Protein AF-A0A3B9IB40-F1 (afdb_monomer_lite)

Radius of gyration: 18.04 Å; chains: 1; bounding box: 46×30×50 Å

Structure (mmCIF, N/CA/C/O backbone):
data_AF-A0A3B9IB40-F1
#
_entry.id   AF-A0A3B9IB40-F1
#
loop_
_atom_site.group_PDB
_atom_site.id
_atom_site.type_symbol
_atom_site.label_atom_id
_atom_site.label_alt_id
_atom_site.label_comp_id
_atom_site.label_asym_id
_atom_site.label_entity_id
_atom_site.label_seq_id
_atom_site.pdbx_PDB_ins_code
_atom_site.Cartn_x
_atom_site.Cartn_y
_atom_site.Cartn_z
_atom_site.occupancy
_atom_site.B_iso_or_equiv
_atom_site.auth_seq_id
_atom_site.auth_comp_id
_atom_site.auth_asym_id
_atom_site.auth_atom_id
_atom_site.pdbx_PDB_model_num
ATOM 1 N N . MET A 1 1 ? -23.973 -9.811 17.362 1.00 31.66 1 MET A N 1
ATOM 2 C CA . MET A 1 1 ? -23.944 -8.758 16.325 1.00 31.66 1 MET A CA 1
ATOM 3 C C . MET A 1 1 ? -22.723 -9.017 15.466 1.00 31.66 1 MET A C 1
ATOM 5 O O . MET A 1 1 ? -21.620 -8.932 15.987 1.00 31.66 1 MET A O 1
ATOM 9 N N . ALA A 1 2 ? -22.911 -9.466 14.224 1.00 33.56 2 ALA A N 1
ATOM 10 C CA . ALA A 1 2 ? -21.797 -9.732 13.319 1.00 33.56 2 ALA A CA 1
ATOM 11 C C . ALA A 1 2 ? -21.126 -8.399 12.963 1.00 33.56 2 ALA A C 1
ATOM 13 O O . ALA A 1 2 ? -21.815 -7.456 12.574 1.00 33.56 2 ALA A O 1
ATOM 14 N N . ALA A 1 3 ? -19.812 -8.302 13.168 1.00 40.88 3 ALA A N 1
ATOM 15 C CA . ALA A 1 3 ? -19.035 -7.146 12.749 1.00 40.88 3 ALA A CA 1
ATOM 16 C C . ALA A 1 3 ? -19.248 -6.942 11.244 1.00 40.88 3 ALA A C 1
ATOM 18 O O . ALA A 1 3 ? -19.130 -7.894 10.474 1.00 40.88 3 ALA A O 1
ATOM 19 N N . VAL A 1 4 ? -19.615 -5.724 10.846 1.00 46.19 4 VAL A N 1
ATOM 20 C CA . VAL A 1 4 ? -19.819 -5.358 9.442 1.00 46.19 4 VAL A CA 1
ATOM 21 C C . VAL A 1 4 ? -18.477 -5.517 8.727 1.00 46.19 4 VAL A C 1
ATOM 23 O O . VAL A 1 4 ? -17.593 -4.669 8.836 1.00 46.19 4 VAL A O 1
ATOM 26 N N . LYS A 1 5 ? -18.297 -6.665 8.068 1.00 68.50 5 LYS A N 1
ATOM 27 C CA . LYS A 1 5 ? -17.188 -6.936 7.156 1.00 68.50 5 LYS A CA 1
ATOM 28 C C . LYS A 1 5 ? -17.438 -6.033 5.943 1.00 68.50 5 LYS A C 1
ATOM 30 O O . LYS A 1 5 ? -18.541 -6.068 5.402 1.00 68.50 5 LYS A O 1
ATOM 35 N N . MET A 1 6 ? -16.464 -5.195 5.572 1.00 77.25 6 MET A N 1
ATOM 36 C CA . MET A 1 6 ? -16.514 -4.458 4.298 1.00 77.25 6 MET A CA 1
ATOM 37 C C . MET A 1 6 ? -16.824 -5.460 3.178 1.00 77.25 6 MET A C 1
ATOM 39 O O . MET A 1 6 ? -16.420 -6.619 3.283 1.00 77.25 6 MET A O 1
ATOM 43 N N . THR A 1 7 ? -17.532 -5.037 2.141 1.00 91.31 7 THR A N 1
ATOM 44 C CA . THR A 1 7 ? -17.749 -5.822 0.919 1.00 91.31 7 THR A CA 1
ATOM 45 C C . THR A 1 7 ? -16.572 -5.652 -0.039 1.00 91.31 7 THR A C 1
ATOM 47 O O . THR A 1 7 ? -15.759 -4.736 0.111 1.00 91.31 7 THR A O 1
ATOM 50 N N . TYR A 1 8 ? -16.445 -6.553 -1.016 1.00 90.75 8 TYR A N 1
ATOM 51 C CA . TYR A 1 8 ? -15.419 -6.410 -2.049 1.00 90.75 8 TYR A CA 1
ATOM 52 C C . TYR A 1 8 ? -15.598 -5.101 -2.825 1.00 90.75 8 TYR A C 1
ATOM 54 O O . TYR A 1 8 ? -14.614 -4.398 -3.038 1.00 90.75 8 TYR A O 1
ATOM 62 N N . ASP A 1 9 ? -16.836 -4.743 -3.167 1.00 93.94 9 ASP A N 1
ATOM 63 C CA . ASP A 1 9 ? -17.144 -3.523 -3.918 1.00 93.94 9 ASP A CA 1
ATOM 64 C C . ASP A 1 9 ? -16.685 -2.274 -3.156 1.00 93.94 9 ASP A C 1
ATOM 66 O O . ASP A 1 9 ? -15.979 -1.436 -3.709 1.00 93.94 9 ASP A O 1
ATOM 70 N N . GLU A 1 10 ? -16.947 -2.203 -1.846 1.00 92.12 10 GLU A N 1
ATOM 71 C CA . GLU A 1 10 ? -16.456 -1.105 -1.002 1.00 92.12 10 GLU A CA 1
ATOM 72 C C . GLU A 1 10 ? -14.919 -1.049 -0.947 1.00 92.12 10 GLU A C 1
ATOM 74 O O . GLU A 1 10 ? -14.331 0.030 -0.825 1.00 92.12 10 GLU A O 1
ATOM 79 N N . VAL A 1 11 ? -14.235 -2.200 -1.002 1.00 90.62 11 VAL A N 1
ATOM 80 C CA . VAL A 1 11 ? -12.765 -2.239 -1.082 1.00 90.62 11 VAL A CA 1
ATOM 81 C C . VAL A 1 11 ? -12.307 -1.734 -2.443 1.00 90.62 11 VAL A C 1
ATOM 83 O O . VAL A 1 11 ? -11.415 -0.887 -2.508 1.00 90.62 11 VAL A O 1
ATOM 86 N N . TYR A 1 12 ? -12.917 -2.204 -3.524 1.00 93.25 12 TYR A N 1
ATOM 87 C CA . TYR A 1 12 ? -12.580 -1.768 -4.868 1.00 93.25 12 TYR A CA 1
ATOM 88 C C . TYR A 1 12 ? -12.753 -0.250 -5.015 1.00 93.25 12 TYR A C 1
ATOM 90 O O . TYR A 1 12 ? -11.783 0.444 -5.313 1.00 93.25 12 TYR A O 1
ATOM 98 N N . GLU A 1 13 ? -13.930 0.289 -4.688 1.00 93.94 13 GLU A N 1
ATOM 99 C CA . GLU A 1 13 ? -14.226 1.727 -4.775 1.00 93.94 13 GLU A CA 1
ATOM 100 C C . GLU A 1 13 ? -13.247 2.582 -3.962 1.00 93.94 13 GLU A C 1
ATOM 102 O O . GLU A 1 13 ? -12.800 3.640 -4.404 1.00 93.94 13 GLU A O 1
ATOM 107 N N . LYS A 1 14 ? -12.863 2.117 -2.770 1.00 86.25 14 LYS A N 1
ATOM 108 C CA . LYS A 1 14 ? -11.989 2.879 -1.872 1.00 86.25 14 LYS A CA 1
ATOM 109 C C . LYS A 1 14 ? -10.515 2.855 -2.271 1.00 86.25 14 LYS A C 1
ATOM 111 O O . LYS A 1 14 ? -9.771 3.775 -1.904 1.00 86.25 14 LYS A O 1
ATOM 116 N N . TYR A 1 15 ? -10.065 1.787 -2.928 1.00 86.06 15 TYR A N 1
ATOM 117 C CA . TYR A 1 15 ? -8.642 1.535 -3.151 1.00 86.06 15 TYR A CA 1
ATOM 118 C C . TYR A 1 15 ? -8.230 1.530 -4.624 1.00 86.06 15 TYR A C 1
ATOM 120 O O . TYR A 1 15 ? -7.035 1.674 -4.874 1.00 86.06 15 TYR A O 1
ATOM 128 N N . ALA A 1 16 ? -9.151 1.437 -5.589 1.00 90.62 16 ALA A N 1
ATOM 129 C CA . ALA A 1 16 ? -8.823 1.375 -7.016 1.00 90.62 16 ALA A CA 1
ATOM 130 C C . ALA A 1 16 ? -7.927 2.536 -7.464 1.00 90.62 16 ALA A C 1
ATOM 132 O O . ALA A 1 16 ? -6.824 2.296 -7.958 1.00 90.62 16 ALA A O 1
ATOM 133 N N . ASP A 1 17 ? -8.328 3.782 -7.210 1.00 81.25 17 ASP A N 1
ATOM 134 C CA . ASP A 1 17 ? -7.538 4.955 -7.608 1.00 81.25 17 ASP A CA 1
ATOM 135 C C . ASP A 1 17 ? -6.211 5.061 -6.852 1.00 81.25 17 ASP A C 1
ATOM 137 O O . ASP A 1 17 ? -5.196 5.493 -7.400 1.00 81.25 17 ASP A O 1
ATOM 141 N N . LYS A 1 18 ? -6.180 4.619 -5.593 1.00 81.00 18 LYS A N 1
ATOM 142 C CA . LYS A 1 18 ? -4.960 4.683 -4.783 1.00 81.00 18 LYS A CA 1
ATOM 143 C C . LYS A 1 18 ? -3.936 3.632 -5.206 1.00 81.00 18 LYS A C 1
ATOM 145 O O . LYS A 1 18 ? -2.739 3.905 -5.204 1.00 81.00 18 LYS A O 1
ATOM 150 N N . VAL A 1 19 ? -4.395 2.439 -5.580 1.00 83.31 19 VAL A N 1
ATOM 151 C CA . VAL A 1 19 ? -3.551 1.387 -6.163 1.00 83.31 19 VAL A CA 1
ATOM 152 C C . VAL A 1 19 ? -3.075 1.815 -7.549 1.00 83.31 19 VAL A C 1
ATOM 154 O O . VAL A 1 19 ? -1.903 1.640 -7.865 1.00 83.31 19 VAL A O 1
ATOM 157 N N . LYS A 1 20 ? -3.931 2.470 -8.342 1.00 81.75 20 LYS A N 1
ATOM 158 C CA . LYS A 1 20 ? -3.543 3.066 -9.626 1.00 81.75 20 LYS A CA 1
ATOM 159 C C . LYS A 1 20 ? -2.406 4.077 -9.454 1.00 81.75 20 LYS A C 1
ATOM 161 O O . LYS A 1 20 ? -1.382 3.957 -10.120 1.00 81.75 20 LYS A O 1
ATOM 166 N N . GLY A 1 21 ? -2.545 5.006 -8.504 1.00 69.88 21 GLY A N 1
ATOM 167 C CA . GLY A 1 21 ? -1.503 5.980 -8.160 1.00 69.88 21 GLY A CA 1
ATOM 168 C C . GLY A 1 21 ? -0.213 5.358 -7.608 1.00 69.88 21 GLY A C 1
ATOM 169 O O . GLY A 1 21 ? 0.846 5.966 -7.714 1.00 69.88 21 GLY A O 1
ATOM 170 N N . TYR A 1 22 ? -0.277 4.143 -7.056 1.00 75.44 22 TYR A N 1
ATOM 171 C CA . TYR A 1 22 ? 0.900 3.397 -6.609 1.00 75.44 22 TYR A CA 1
ATOM 172 C C . TYR A 1 22 ? 1.638 2.696 -7.763 1.00 75.44 22 TYR A C 1
ATOM 174 O O . TYR A 1 22 ? 2.870 2.734 -7.790 1.00 75.44 22 TYR A O 1
ATOM 182 N N . ILE A 1 23 ? 0.899 2.071 -8.691 1.00 80.25 23 ILE A N 1
ATOM 183 C CA . ILE A 1 23 ? 1.444 1.241 -9.783 1.00 80.25 23 ILE A CA 1
ATOM 184 C C . ILE A 1 23 ? 1.957 2.091 -10.946 1.00 80.25 23 ILE A C 1
ATOM 186 O O . ILE A 1 23 ? 3.066 1.872 -11.415 1.00 80.25 23 ILE A O 1
ATOM 190 N N . TYR A 1 24 ? 1.175 3.068 -11.409 1.00 80.56 24 TYR A N 1
ATOM 191 C CA . TYR A 1 24 ? 1.461 3.782 -12.660 1.00 80.56 24 TYR A CA 1
ATOM 192 C C . TYR A 1 24 ? 2.816 4.503 -12.686 1.00 80.56 24 TYR A C 1
ATOM 194 O O . TYR A 1 24 ? 3.477 4.450 -13.715 1.00 80.56 24 TYR A O 1
ATOM 202 N N . PRO A 1 25 ? 3.285 5.136 -11.593 1.00 70.06 25 PRO A N 1
ATOM 203 C CA . PRO A 1 25 ? 4.612 5.749 -11.585 1.00 70.06 25 PRO A CA 1
ATOM 204 C C . PRO A 1 25 ? 5.775 4.749 -11.641 1.00 70.06 25 PRO A C 1
ATOM 206 O O . PRO A 1 25 ? 6.907 5.173 -11.814 1.00 70.06 25 PRO A O 1
ATOM 209 N N . LYS A 1 26 ? 5.523 3.451 -11.421 1.00 73.19 26 LYS A N 1
ATOM 210 C CA . LYS A 1 26 ? 6.556 2.403 -11.363 1.00 73.19 26 LYS A CA 1
ATOM 211 C C . LYS A 1 26 ? 6.700 1.638 -12.665 1.00 73.19 26 LYS A C 1
ATOM 213 O O . LYS A 1 26 ? 7.662 0.906 -12.808 1.00 73.19 26 LYS A O 1
ATOM 218 N N . VAL A 1 27 ? 5.724 1.735 -13.562 1.00 77.06 27 VAL A N 1
ATOM 219 C CA . VAL A 1 27 ? 5.644 0.890 -14.752 1.00 77.06 27 VAL A CA 1
ATOM 220 C C . VAL A 1 27 ? 5.574 1.793 -15.971 1.00 77.06 27 VAL A C 1
ATOM 222 O O . VAL A 1 27 ? 4.590 2.501 -16.175 1.00 77.06 27 VAL A O 1
ATOM 225 N N . THR A 1 28 ? 6.629 1.760 -16.781 1.00 76.62 28 THR A N 1
ATOM 226 C CA . THR A 1 28 ? 6.808 2.640 -17.944 1.00 76.62 28 THR A CA 1
ATOM 227 C C . THR A 1 28 ? 5.721 2.435 -19.001 1.00 76.62 28 THR A C 1
ATOM 229 O O . THR A 1 28 ? 5.219 3.394 -19.590 1.00 76.62 28 THR A O 1
ATOM 232 N N . ASN A 1 29 ? 5.309 1.185 -19.225 1.00 83.88 29 ASN A N 1
ATOM 233 C CA . ASN A 1 29 ? 4.226 0.857 -20.142 1.00 83.88 29 ASN A CA 1
ATOM 234 C C . ASN A 1 29 ? 2.867 0.966 -19.441 1.00 83.88 29 ASN A C 1
ATOM 236 O O . ASN A 1 29 ? 2.561 0.258 -18.482 1.00 83.88 29 ASN A O 1
ATOM 240 N N . ARG A 1 30 ? 2.010 1.832 -19.980 1.00 85.31 30 ARG A N 1
ATOM 241 C CA . ARG A 1 30 ? 0.670 2.064 -19.446 1.00 85.31 30 ARG A CA 1
ATOM 242 C C . ARG A 1 30 ? -0.243 0.837 -19.529 1.00 85.31 30 ARG A C 1
ATOM 244 O O . ARG A 1 30 ? -1.052 0.659 -18.625 1.00 85.31 30 ARG A O 1
ATOM 251 N N . ALA A 1 31 ? -0.120 0.017 -20.573 1.00 91.12 31 ALA A N 1
ATOM 252 C CA . ALA A 1 31 ? -0.912 -1.206 -20.702 1.00 91.12 31 ALA A CA 1
ATOM 253 C C . ALA A 1 31 ? -0.553 -2.199 -19.586 1.00 91.12 31 ALA A C 1
ATOM 255 O O . ALA A 1 31 ? -1.434 -2.672 -18.876 1.00 91.12 31 ALA A O 1
ATOM 256 N N . ASP A 1 32 ? 0.744 -2.390 -19.333 1.00 87.50 32 ASP A N 1
ATOM 257 C CA . ASP A 1 32 ? 1.221 -3.258 -18.252 1.00 87.50 32 ASP A CA 1
ATOM 258 C C . ASP A 1 32 ? 0.783 -2.723 -16.876 1.00 87.50 32 ASP A C 1
ATOM 260 O O . ASP A 1 32 ? 0.387 -3.484 -15.995 1.00 87.50 32 ASP A O 1
ATOM 264 N N . ALA A 1 33 ? 0.781 -1.398 -16.684 1.00 84.94 33 ALA A N 1
ATOM 265 C CA . ALA A 1 33 ? 0.274 -0.777 -15.461 1.00 84.94 33 ALA A CA 1
ATOM 266 C C . ALA A 1 33 ? -1.238 -1.017 -15.245 1.00 84.94 33 ALA A C 1
ATOM 268 O O . ALA A 1 33 ? -1.679 -1.218 -14.108 1.00 84.94 33 ALA A O 1
ATOM 269 N N . GLU A 1 34 ? -2.037 -0.986 -16.317 1.00 94.81 34 GLU A N 1
ATOM 270 C CA . GLU A 1 34 ? -3.475 -1.296 -16.306 1.00 94.81 34 GLU A CA 1
ATOM 271 C C . GLU A 1 34 ? -3.737 -2.778 -15.998 1.00 94.81 34 GLU A C 1
ATOM 273 O O . GLU A 1 34 ? -4.590 -3.098 -15.159 1.00 94.81 34 GLU A O 1
ATOM 278 N N . ASP A 1 35 ? -2.950 -3.674 -16.588 1.00 95.38 35 ASP A N 1
ATOM 279 C CA . ASP A 1 35 ? -3.033 -5.112 -16.337 1.00 95.38 35 ASP A CA 1
ATOM 280 C C . ASP A 1 35 ? -2.635 -5.460 -14.901 1.00 95.38 35 ASP A C 1
ATOM 282 O O . ASP A 1 35 ? -3.323 -6.235 -14.230 1.00 95.38 35 ASP A O 1
ATOM 286 N N . LEU A 1 36 ? -1.577 -4.839 -14.374 1.00 92.69 36 LEU A N 1
ATOM 287 C CA . LEU A 1 36 ? -1.158 -5.031 -12.985 1.00 92.69 36 LEU A CA 1
ATOM 288 C C . LEU A 1 36 ? -2.201 -4.524 -12.001 1.00 92.69 36 LEU A C 1
ATOM 290 O O . LEU A 1 36 ? -2.497 -5.207 -11.021 1.00 92.69 36 LEU A O 1
ATOM 294 N N . HIS A 1 37 ? -2.786 -3.354 -12.259 1.00 96.50 37 HIS A N 1
ATOM 295 C CA . HIS A 1 37 ? -3.893 -2.843 -11.452 1.00 96.50 37 HIS A CA 1
ATOM 296 C C . HIS A 1 37 ? -5.048 -3.848 -11.400 1.00 96.50 37 HIS A C 1
ATOM 298 O O . HIS A 1 37 ? -5.491 -4.222 -10.310 1.00 96.50 37 HIS A O 1
ATOM 304 N N . SER A 1 38 ? -5.450 -4.371 -12.557 1.00 97.31 38 SER A N 1
ATOM 305 C CA . SER A 1 38 ? -6.497 -5.390 -12.659 1.00 97.31 38 SER A CA 1
ATOM 306 C C . SER A 1 38 ? -6.119 -6.676 -11.912 1.00 97.31 38 SER A C 1
ATOM 308 O O . SER A 1 38 ? -6.909 -7.201 -11.122 1.00 97.31 38 SER A O 1
ATOM 310 N N . ALA A 1 39 ? -4.883 -7.154 -12.079 1.00 97.50 39 ALA A N 1
ATOM 311 C CA . ALA A 1 39 ? -4.368 -8.348 -11.414 1.00 97.50 39 ALA A CA 1
ATOM 312 C C . ALA A 1 39 ? -4.375 -8.221 -9.883 1.00 97.50 39 ALA A C 1
ATOM 314 O O . ALA A 1 39 ? -4.675 -9.191 -9.179 1.00 97.50 39 ALA A O 1
ATOM 315 N N . VAL A 1 40 ? -4.095 -7.028 -9.351 1.00 95.56 40 VAL A N 1
ATOM 316 C CA . VAL A 1 40 ? -4.188 -6.758 -7.912 1.00 95.56 40 VAL A CA 1
ATOM 317 C C . VAL A 1 40 ? -5.607 -6.975 -7.413 1.00 95.56 40 VAL A C 1
ATOM 319 O O . VAL A 1 40 ? -5.791 -7.697 -6.434 1.00 95.56 40 VAL A O 1
ATOM 322 N N . PHE A 1 41 ? -6.613 -6.412 -8.082 1.00 97.12 41 PHE A N 1
ATOM 323 C CA . PHE A 1 41 ? -7.996 -6.537 -7.620 1.00 97.12 41 PHE A CA 1
ATOM 324 C C . PHE A 1 41 ? -8.579 -7.936 -7.823 1.00 97.12 41 PHE A C 1
ATOM 326 O O . PHE A 1 41 ? -9.335 -8.396 -6.968 1.00 97.12 41 PHE A O 1
ATOM 333 N N . ILE A 1 42 ? -8.125 -8.677 -8.839 1.00 97.56 42 ILE A N 1
ATOM 334 C CA . ILE A 1 42 ? -8.408 -10.116 -8.959 1.00 97.56 42 ILE A CA 1
ATOM 335 C C . ILE A 1 42 ? -7.853 -10.877 -7.744 1.00 97.56 42 ILE A C 1
ATOM 337 O O . ILE A 1 42 ? -8.575 -11.654 -7.117 1.00 97.56 42 ILE A O 1
ATOM 341 N N . LYS A 1 43 ? -6.594 -10.633 -7.354 1.00 95.19 43 LYS A N 1
ATOM 342 C CA . LYS A 1 43 ? -5.984 -11.273 -6.172 1.00 95.19 43 LYS A CA 1
ATOM 343 C C . LYS A 1 43 ? -6.664 -10.846 -4.865 1.00 95.19 43 LYS A C 1
ATOM 345 O O . LYS A 1 43 ? -6.817 -11.674 -3.966 1.00 95.19 43 LYS A O 1
ATOM 350 N N . VAL A 1 44 ? -7.073 -9.580 -4.748 1.00 93.94 44 VAL A N 1
ATOM 351 C CA . VAL A 1 44 ? -7.864 -9.073 -3.612 1.00 93.94 44 VAL A CA 1
ATOM 352 C C . VAL A 1 44 ? -9.188 -9.823 -3.524 1.00 93.94 44 VAL A C 1
ATOM 354 O O . VAL A 1 44 ? -9.504 -10.336 -2.457 1.00 93.94 44 VAL A O 1
ATOM 357 N N . TYR A 1 45 ? -9.921 -9.955 -4.631 1.00 94.94 45 TYR A N 1
ATOM 358 C CA . TYR A 1 45 ? -11.174 -10.706 -4.679 1.00 94.94 45 TYR A CA 1
ATOM 359 C C . TYR A 1 45 ? -10.976 -12.166 -4.249 1.00 94.94 45 TYR A C 1
ATOM 361 O O . TYR A 1 45 ? -11.641 -12.647 -3.337 1.00 94.94 45 TYR A O 1
ATOM 369 N N . GLN A 1 46 ? -9.988 -12.853 -4.831 1.00 94.56 46 GLN A N 1
ATOM 370 C CA . GLN A 1 46 ? -9.691 -14.260 -4.527 1.00 94.56 46 GLN A CA 1
ATOM 371 C C . GLN A 1 46 ? -9.332 -14.506 -3.058 1.00 94.56 46 GLN A C 1
ATOM 373 O O . GLN A 1 46 ? -9.609 -15.576 -2.520 1.00 94.56 46 GLN A O 1
ATOM 378 N N . LYS A 1 47 ? -8.686 -13.536 -2.403 1.00 90.19 47 LYS A N 1
ATOM 379 C CA . LYS A 1 47 ? -8.251 -13.654 -1.006 1.00 90.19 47 LYS A CA 1
ATOM 380 C C . LYS A 1 47 ? -9.206 -12.977 -0.023 1.00 90.19 47 LYS A C 1
ATOM 382 O O . LYS A 1 47 ? -8.954 -13.030 1.181 1.00 90.19 47 LYS A O 1
ATOM 387 N N . PHE A 1 48 ? -10.290 -12.372 -0.501 1.00 92.00 48 PHE A N 1
ATOM 388 C CA . PHE A 1 48 ? -11.191 -11.532 0.285 1.00 92.00 48 PHE A CA 1
ATOM 389 C C . PHE A 1 48 ? -11.733 -12.221 1.535 1.00 92.00 48 PHE A C 1
ATOM 391 O O . PHE A 1 48 ? -11.694 -11.670 2.637 1.00 92.00 48 PHE A O 1
ATOM 398 N N . ASP A 1 49 ? -12.155 -13.474 1.394 1.00 88.44 49 ASP A N 1
ATOM 399 C CA . ASP A 1 49 ? -12.727 -14.225 2.507 1.00 88.44 49 ASP A CA 1
ATOM 400 C C . ASP A 1 49 ? -11.703 -14.572 3.589 1.00 88.44 49 ASP A C 1
ATOM 402 O O . ASP A 1 49 ? -12.077 -14.707 4.755 1.00 88.44 49 ASP A O 1
ATOM 406 N N . THR A 1 50 ? -10.418 -14.618 3.226 1.00 84.62 50 THR A N 1
ATOM 407 C CA . THR A 1 50 ? -9.297 -14.912 4.131 1.00 84.62 50 THR A CA 1
ATOM 408 C C . THR A 1 50 ? -8.785 -13.689 4.893 1.00 84.62 50 THR A C 1
ATOM 410 O O . THR A 1 50 ? -7.957 -13.836 5.794 1.00 84.62 50 THR A O 1
ATOM 413 N N . PHE A 1 51 ? -9.251 -12.483 4.547 1.00 82.00 51 PHE A N 1
ATOM 414 C CA . PHE A 1 51 ? -8.824 -11.266 5.223 1.00 82.00 51 PHE A CA 1
ATOM 415 C C . PHE A 1 51 ? -9.289 -11.246 6.684 1.00 82.00 51 PHE A C 1
ATOM 417 O O . PHE A 1 51 ? -10.477 -11.373 6.992 1.00 82.00 51 PHE A O 1
ATOM 424 N N . ASP A 1 52 ? -8.325 -11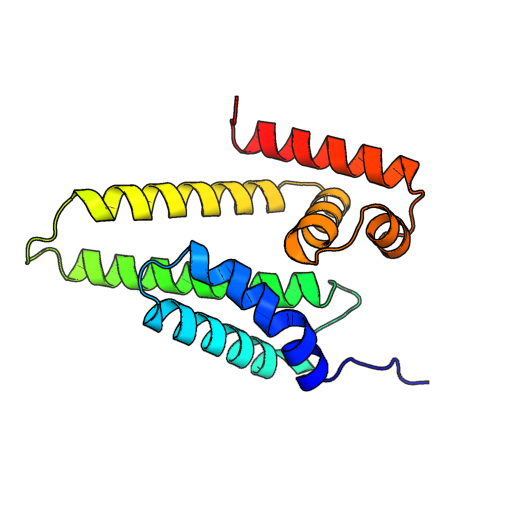.028 7.575 1.00 75.31 52 ASP A N 1
ATOM 425 C CA . ASP A 1 52 ? -8.517 -10.954 9.015 1.00 75.31 52 ASP A CA 1
ATOM 426 C C . ASP A 1 52 ? -8.151 -9.552 9.515 1.00 75.31 52 ASP A C 1
ATOM 428 O O . ASP A 1 52 ? -6.977 -9.184 9.626 1.00 75.31 52 ASP A O 1
ATOM 432 N N . GLN A 1 53 ? -9.184 -8.776 9.846 1.00 72.25 53 GLN A N 1
ATOM 433 C CA . GLN A 1 53 ? -9.048 -7.400 10.319 1.00 72.25 53 GLN A CA 1
ATOM 434 C C . GLN A 1 53 ? -8.318 -7.291 11.669 1.00 72.25 53 GLN A C 1
ATOM 436 O O . GLN A 1 53 ? -7.844 -6.210 12.015 1.00 72.25 53 GLN A O 1
ATOM 441 N N . SER A 1 54 ? -8.204 -8.387 12.431 1.00 64.00 54 SER A N 1
ATOM 442 C CA . SER A 1 54 ? -7.434 -8.405 13.680 1.00 64.00 54 SER A CA 1
ATOM 443 C C . SER A 1 54 ? -5.920 -8.425 13.444 1.00 64.00 54 SER A C 1
ATOM 445 O O . SER A 1 54 ? -5.163 -7.981 14.306 1.00 64.00 54 SER A O 1
ATOM 447 N N . LYS A 1 55 ? -5.472 -8.903 12.274 1.00 57.59 55 LYS A N 1
ATOM 448 C CA . LYS A 1 55 ? -4.049 -9.046 11.926 1.00 57.59 55 LYS A CA 1
ATOM 449 C C . LYS A 1 55 ? -3.494 -7.843 11.177 1.00 57.59 55 LYS A C 1
ATOM 451 O O . LYS A 1 55 ? -2.319 -7.523 11.328 1.00 57.59 55 LYS A O 1
ATOM 456 N N . ALA A 1 56 ? -4.315 -7.200 10.351 1.00 58.75 56 ALA A N 1
ATOM 457 C CA . ALA A 1 56 ? -3.907 -6.046 9.564 1.00 58.75 56 ALA A CA 1
ATOM 458 C C . ALA A 1 56 ? -5.110 -5.189 9.166 1.00 58.75 56 ALA A C 1
ATOM 460 O O . ALA A 1 56 ? -6.244 -5.658 9.074 1.00 58.75 56 ALA A O 1
ATOM 461 N N . SER A 1 57 ? -4.855 -3.915 8.870 1.00 70.88 57 SER A N 1
ATOM 462 C CA . SER A 1 57 ? -5.867 -3.061 8.256 1.00 70.88 57 SER A CA 1
ATOM 463 C C . SER A 1 57 ? -6.126 -3.471 6.796 1.00 70.88 57 SER A C 1
ATOM 465 O O . SER A 1 57 ? -5.237 -4.000 6.129 1.00 70.88 57 SER A O 1
ATOM 467 N N . VAL A 1 58 ? -7.327 -3.184 6.274 1.00 76.12 58 VAL A N 1
ATOM 468 C CA . VAL A 1 58 ? -7.682 -3.454 4.864 1.00 76.12 58 VAL A CA 1
ATOM 469 C C . VAL A 1 58 ? -6.701 -2.773 3.908 1.00 76.12 58 VAL A C 1
ATOM 471 O O . VAL A 1 58 ? -6.299 -3.374 2.919 1.00 76.12 58 VAL A O 1
ATOM 474 N N . SER A 1 59 ? -6.273 -1.542 4.218 1.00 69.56 59 SER A N 1
ATOM 475 C CA . SER A 1 59 ? -5.294 -0.839 3.388 1.00 69.56 59 SER A CA 1
ATOM 476 C C . SER A 1 59 ? -3.960 -1.567 3.371 1.00 69.56 59 SER A C 1
ATOM 478 O O . SER A 1 59 ? -3.461 -1.849 2.288 1.00 69.56 59 SER A O 1
ATOM 480 N N . THR A 1 60 ? -3.417 -1.925 4.539 1.00 63.50 60 THR A N 1
ATOM 481 C CA . THR A 1 60 ? -2.179 -2.713 4.638 1.00 63.50 60 THR A CA 1
ATOM 482 C C . THR A 1 60 ? -2.268 -3.961 3.764 1.00 63.50 60 THR A C 1
ATOM 484 O O . THR A 1 60 ? -1.388 -4.201 2.949 1.00 63.50 60 THR A O 1
ATOM 487 N N . TRP A 1 61 ? -3.367 -4.707 3.867 1.00 79.25 61 TRP A N 1
ATOM 488 C CA . TRP A 1 61 ? -3.558 -5.951 3.130 1.00 79.25 61 TRP A CA 1
ATOM 489 C C . TRP A 1 61 ? -3.655 -5.763 1.604 1.00 79.25 61 TRP A C 1
ATOM 491 O O . TRP A 1 61 ? -2.959 -6.459 0.863 1.00 79.25 61 TRP A O 1
ATOM 501 N N . VAL A 1 62 ? -4.443 -4.792 1.125 1.00 80.06 62 VAL A N 1
ATOM 502 C CA . VAL A 1 62 ? -4.544 -4.468 -0.313 1.00 80.06 62 VAL A CA 1
ATOM 503 C C . VAL A 1 62 ? -3.190 -4.020 -0.868 1.00 80.06 62 VAL A C 1
ATOM 505 O O . VAL A 1 62 ? -2.779 -4.480 -1.933 1.00 80.06 62 VAL A O 1
ATOM 508 N N . TYR A 1 63 ? -2.455 -3.182 -0.134 1.00 71.88 63 TYR A N 1
ATOM 509 C CA . TYR A 1 63 ? -1.133 -2.725 -0.564 1.00 71.88 63 TYR A CA 1
ATOM 510 C C . TYR A 1 63 ? -0.075 -3.824 -0.534 1.00 71.88 63 TYR A C 1
ATOM 512 O O . TYR A 1 63 ? 0.787 -3.837 -1.407 1.00 71.88 63 TYR A O 1
ATOM 520 N N . THR A 1 64 ? -0.149 -4.782 0.393 1.00 72.62 64 THR A N 1
ATOM 521 C CA . THR A 1 64 ? 0.714 -5.970 0.353 1.00 72.62 64 THR A CA 1
ATOM 522 C C . THR A 1 64 ? 0.475 -6.773 -0.927 1.00 72.62 64 THR A C 1
ATOM 524 O O . THR A 1 64 ? 1.431 -7.180 -1.584 1.00 72.62 64 THR A O 1
ATOM 527 N N . ILE A 1 65 ? -0.787 -6.963 -1.330 1.00 82.12 65 ILE A N 1
ATOM 528 C CA . ILE A 1 65 ? -1.115 -7.640 -2.594 1.00 82.12 65 ILE A CA 1
ATOM 529 C C . ILE A 1 65 ? -0.604 -6.828 -3.792 1.00 82.12 65 ILE A C 1
ATOM 531 O O . ILE A 1 65 ? -0.025 -7.414 -4.709 1.00 82.12 65 ILE A O 1
ATOM 535 N N . ALA A 1 66 ? -0.769 -5.501 -3.771 1.00 79.81 66 ALA A N 1
ATOM 536 C CA . ALA A 1 66 ? -0.276 -4.610 -4.819 1.00 79.81 66 ALA A CA 1
ATOM 537 C C . ALA A 1 66 ? 1.244 -4.686 -4.978 1.00 79.81 66 ALA A C 1
ATOM 539 O O . ALA A 1 66 ? 1.731 -4.985 -6.066 1.00 79.81 66 ALA A O 1
ATOM 540 N N . ARG A 1 67 ? 1.981 -4.510 -3.877 1.00 76.25 67 ARG A N 1
ATOM 541 C CA . ARG A 1 67 ? 3.441 -4.621 -3.836 1.00 76.25 67 ARG A CA 1
ATOM 542 C C . ARG A 1 67 ? 3.909 -5.960 -4.392 1.00 76.25 67 ARG A C 1
ATOM 544 O O . ARG A 1 67 ? 4.720 -5.982 -5.308 1.00 76.25 67 ARG A O 1
ATOM 551 N N . ASN A 1 68 ? 3.387 -7.065 -3.861 1.00 74.56 68 ASN A N 1
ATOM 552 C CA . ASN A 1 68 ? 3.838 -8.394 -4.270 1.00 74.56 68 ASN A CA 1
ATOM 553 C C . ASN A 1 68 ? 3.555 -8.643 -5.754 1.00 74.56 68 ASN A C 1
ATOM 555 O O . ASN A 1 68 ? 4.377 -9.228 -6.438 1.00 74.56 68 ASN A O 1
ATOM 559 N N . THR A 1 69 ? 2.435 -8.137 -6.276 1.00 83.00 69 THR A N 1
ATOM 560 C CA . THR A 1 69 ? 2.100 -8.264 -7.702 1.00 83.00 69 THR A CA 1
ATOM 561 C C . THR A 1 69 ? 3.052 -7.481 -8.600 1.00 83.00 69 THR A C 1
ATOM 563 O O . THR A 1 69 ? 3.442 -7.992 -9.644 1.00 83.00 69 THR A O 1
ATOM 566 N N . VAL A 1 70 ? 3.453 -6.278 -8.189 1.00 76.00 70 VAL A N 1
ATOM 567 C CA . VAL A 1 70 ? 4.451 -5.481 -8.917 1.00 76.00 70 VAL A CA 1
ATOM 568 C C . VAL A 1 70 ? 5.825 -6.160 -8.879 1.00 76.00 70 VAL A C 1
ATOM 570 O O . VAL A 1 70 ? 6.478 -6.264 -9.911 1.00 76.00 70 VAL A O 1
ATOM 573 N N . ILE A 1 71 ? 6.240 -6.689 -7.725 1.00 70.94 71 ILE A N 1
ATOM 574 C CA . ILE A 1 71 ? 7.507 -7.429 -7.592 1.00 70.94 71 ILE A CA 1
ATOM 575 C C . ILE A 1 71 ? 7.507 -8.690 -8.459 1.00 70.94 71 ILE A C 1
ATOM 577 O O . ILE A 1 71 ? 8.473 -8.940 -9.176 1.00 70.94 71 ILE A O 1
ATOM 581 N N . ASP A 1 72 ? 6.423 -9.471 -8.423 1.00 71.81 72 ASP A N 1
ATOM 582 C CA . ASP A 1 72 ? 6.277 -10.676 -9.246 1.00 71.81 72 ASP A CA 1
ATOM 583 C C . ASP A 1 72 ? 6.416 -10.342 -10.741 1.00 71.81 72 ASP A C 1
ATOM 585 O O . ASP A 1 72 ? 7.059 -11.084 -11.482 1.00 71.81 72 ASP A O 1
ATOM 589 N N . TYR A 1 73 ? 5.847 -9.212 -11.176 1.00 81.44 73 TYR A N 1
ATOM 590 C CA . TYR A 1 73 ? 5.935 -8.734 -12.555 1.00 81.44 73 TYR A CA 1
ATOM 591 C C . TYR A 1 73 ? 7.368 -8.409 -12.976 1.00 81.44 73 TYR A C 1
ATOM 593 O O . TYR A 1 73 ? 7.839 -8.948 -13.977 1.00 81.44 73 TYR A O 1
ATOM 601 N N . PHE A 1 74 ? 8.086 -7.597 -12.198 1.00 73.50 74 PHE A N 1
ATOM 602 C CA . PHE A 1 74 ? 9.474 -7.254 -12.518 1.00 73.50 74 PHE A CA 1
ATOM 603 C C . PHE A 1 74 ? 10.396 -8.473 -12.465 1.00 73.50 74 PHE A C 1
ATOM 605 O O . PHE A 1 74 ? 11.232 -8.659 -13.347 1.00 73.50 74 PHE A O 1
ATOM 612 N N . ARG A 1 75 ? 10.178 -9.378 -11.503 1.00 68.31 75 ARG A N 1
ATOM 613 C CA . ARG A 1 75 ? 10.912 -10.647 -11.430 1.00 68.31 75 ARG A CA 1
ATOM 614 C C . ARG A 1 75 ? 10.680 -11.516 -12.669 1.00 68.31 75 ARG A C 1
ATOM 616 O O . ARG A 1 75 ? 11.631 -12.091 -13.188 1.00 68.31 75 ARG A O 1
ATOM 623 N N . ALA A 1 76 ? 9.439 -11.623 -13.145 1.00 71.19 76 ALA A N 1
ATOM 624 C CA . ALA A 1 76 ? 9.119 -12.394 -14.345 1.00 71.19 76 ALA A CA 1
ATOM 625 C C . ALA A 1 76 ? 9.708 -11.764 -15.615 1.00 71.19 76 ALA A C 1
ATOM 627 O O . ALA A 1 76 ? 10.202 -12.490 -16.478 1.00 71.19 76 ALA A O 1
ATOM 628 N N . ARG A 1 77 ? 9.694 -10.428 -15.717 1.00 71.94 77 ARG A N 1
ATOM 629 C CA . ARG A 1 77 ? 10.258 -9.712 -16.866 1.00 71.94 77 ARG A CA 1
ATOM 630 C C . ARG A 1 77 ? 11.770 -9.879 -16.947 1.00 71.94 77 ARG A C 1
ATOM 632 O O . ARG A 1 77 ? 12.269 -10.224 -18.008 1.00 71.94 77 ARG A O 1
ATOM 639 N N . ARG A 1 78 ? 12.462 -9.799 -15.809 1.00 63.28 78 ARG A N 1
ATOM 640 C CA . ARG A 1 78 ? 13.896 -10.089 -15.716 1.00 63.28 78 ARG A CA 1
ATOM 641 C C . ARG A 1 78 ? 14.243 -11.510 -16.166 1.00 63.28 78 ARG A C 1
ATOM 643 O O . ARG A 1 78 ? 15.169 -11.682 -16.942 1.00 63.28 78 ARG A O 1
ATOM 650 N N . ILE A 1 79 ? 13.489 -12.526 -15.730 1.00 57.47 79 ILE A N 1
ATOM 651 C CA . ILE A 1 79 ? 13.710 -13.911 -16.193 1.00 57.47 79 ILE A CA 1
ATOM 652 C C . ILE A 1 79 ? 13.498 -14.009 -17.711 1.00 57.47 79 ILE A C 1
ATOM 654 O O . ILE A 1 79 ? 14.202 -14.754 -18.383 1.00 57.47 79 ILE A O 1
ATOM 658 N N . HIS A 1 80 ? 12.532 -13.274 -18.265 1.00 57.25 80 HIS A N 1
ATOM 659 C CA . HIS A 1 80 ? 12.296 -13.264 -19.707 1.00 57.25 80 HIS A CA 1
ATOM 660 C C . HIS A 1 80 ? 13.415 -12.556 -20.484 1.00 57.25 80 HIS A C 1
ATOM 662 O O . HIS A 1 80 ? 13.792 -13.029 -21.551 1.00 57.25 80 HIS A O 1
ATOM 668 N N . GLU A 1 81 ? 13.961 -11.468 -19.939 1.00 55.34 81 GLU A N 1
ATOM 669 C CA . GLU A 1 81 ? 15.084 -10.712 -20.505 1.00 55.34 81 GLU A CA 1
ATOM 670 C C . GLU A 1 81 ? 16.404 -11.508 -20.415 1.00 55.34 81 GLU A C 1
ATOM 672 O O . GLU A 1 81 ? 17.087 -11.638 -21.426 1.00 55.34 81 GLU A O 1
ATOM 677 N N . GLU A 1 82 ? 16.701 -12.166 -19.284 1.00 48.38 82 GLU A N 1
ATOM 678 C CA . GLU A 1 82 ? 17.847 -13.090 -19.128 1.00 48.38 82 GLU A CA 1
ATOM 679 C C . GLU A 1 82 ? 17.756 -14.301 -20.086 1.00 48.38 82 GLU A C 1
ATOM 681 O O . GLU A 1 82 ? 18.769 -14.851 -20.510 1.00 48.38 82 GLU A O 1
ATOM 686 N N . VAL A 1 83 ? 16.545 -14.727 -20.468 1.00 54.62 83 VAL A N 1
ATOM 687 C CA . VAL A 1 83 ? 16.329 -15.796 -21.466 1.00 54.62 83 VAL A CA 1
ATOM 688 C C . VAL A 1 83 ? 16.379 -15.262 -22.911 1.00 54.62 83 VAL A C 1
ATOM 690 O O . VAL A 1 83 ? 16.624 -16.037 -23.834 1.00 54.62 83 VAL A O 1
ATOM 693 N N . GLN A 1 84 ? 16.171 -13.956 -23.125 1.00 45.78 84 GLN A N 1
ATOM 694 C CA . GLN A 1 84 ? 16.245 -13.280 -24.431 1.00 45.78 84 GLN A CA 1
ATOM 695 C C . GLN A 1 84 ? 17.625 -12.673 -24.754 1.00 45.78 84 GLN A C 1
ATOM 697 O O . GLN A 1 84 ? 17.781 -12.093 -25.829 1.00 45.78 84 GLN A O 1
ATOM 702 N N . GLU A 1 85 ? 18.636 -12.847 -23.897 1.00 43.75 85 GLU A N 1
ATOM 703 C CA . GLU A 1 85 ? 20.006 -12.309 -24.038 1.00 43.75 85 GLU A CA 1
ATOM 704 C C . GLU A 1 85 ? 20.800 -12.784 -25.285 1.00 43.75 85 GLU A C 1
ATOM 706 O O . GLU A 1 85 ? 21.970 -12.448 -25.443 1.00 43.75 85 GLU A O 1
ATOM 711 N N . ASP A 1 86 ? 20.164 -13.486 -26.229 1.00 44.41 86 ASP A N 1
ATOM 712 C CA . ASP A 1 86 ? 20.668 -13.711 -27.594 1.00 44.41 86 ASP A CA 1
ATOM 713 C C . ASP A 1 86 ? 20.265 -12.598 -28.590 1.00 44.41 86 ASP A C 1
ATOM 715 O O . ASP A 1 86 ? 20.556 -12.687 -29.787 1.00 44.41 86 ASP A O 1
ATOM 719 N N . SER A 1 87 ? 19.579 -11.529 -28.170 1.00 39.03 87 SER A N 1
ATOM 720 C CA . SER A 1 87 ? 19.245 -10.413 -29.068 1.00 39.03 87 SER A CA 1
ATOM 721 C C . SER A 1 87 ? 19.263 -9.055 -28.365 1.00 39.03 87 SER A C 1
ATOM 723 O O . SER A 1 87 ? 18.413 -8.743 -27.543 1.00 39.03 87 SER A O 1
ATOM 725 N N . ALA A 1 88 ? 20.262 -8.254 -28.744 1.00 47.31 88 ALA A N 1
ATOM 726 C CA . ALA A 1 88 ? 20.595 -6.910 -28.275 1.00 47.31 88 ALA A CA 1
ATOM 727 C C . ALA A 1 88 ? 19.399 -6.004 -27.907 1.00 47.31 88 ALA A C 1
ATOM 729 O O . ALA A 1 88 ? 18.585 -5.657 -28.766 1.00 47.31 88 ALA A O 1
ATOM 730 N N . ILE A 1 89 ? 19.381 -5.521 -26.659 1.00 41.19 89 ILE A N 1
ATOM 731 C CA . ILE A 1 89 ? 18.526 -4.419 -26.197 1.00 41.19 89 ILE A CA 1
ATOM 732 C C . ILE A 1 89 ? 19.407 -3.363 -25.511 1.00 41.19 89 ILE A C 1
ATOM 734 O O . ILE A 1 89 ? 20.370 -3.682 -24.823 1.00 41.19 89 ILE A O 1
ATOM 738 N N . SER A 1 90 ? 19.091 -2.095 -25.777 1.00 42.09 90 SER A N 1
ATOM 739 C CA . SER A 1 90 ? 19.797 -0.882 -25.351 1.00 42.09 90 SER A CA 1
ATOM 740 C C . SER A 1 90 ? 19.977 -0.770 -23.831 1.00 42.09 90 SER A C 1
ATOM 742 O O . SER A 1 90 ? 18.987 -0.733 -23.100 1.00 42.09 90 SER A O 1
ATOM 744 N N . GLU A 1 91 ? 21.230 -0.618 -23.399 1.00 43.31 91 GLU A N 1
ATOM 745 C CA . GLU A 1 91 ? 21.696 -0.597 -22.001 1.00 43.31 91 GLU A CA 1
ATOM 746 C C . GLU A 1 91 ? 21.069 0.514 -21.125 1.00 43.31 91 GLU A C 1
ATOM 748 O O . GLU A 1 91 ? 20.954 0.340 -19.913 1.00 43.31 91 GLU A O 1
ATOM 753 N N . ASP A 1 92 ? 20.585 1.616 -21.713 1.00 37.75 92 ASP A N 1
ATOM 754 C CA . ASP A 1 92 ? 20.116 2.793 -20.958 1.00 37.75 92 ASP A CA 1
ATOM 755 C C . ASP A 1 92 ? 18.793 2.586 -20.189 1.00 37.75 92 ASP A C 1
ATOM 757 O O . ASP A 1 92 ? 18.625 3.142 -19.109 1.00 37.75 92 ASP A O 1
ATOM 761 N N . ASN A 1 93 ? 17.850 1.774 -20.688 1.00 38.81 93 ASN A N 1
ATOM 762 C CA . ASN A 1 93 ? 16.569 1.550 -19.986 1.00 38.81 93 ASN A CA 1
ATOM 763 C C . ASN A 1 93 ? 16.674 0.503 -18.866 1.00 38.81 93 ASN A C 1
ATOM 765 O O . ASN A 1 93 ? 15.878 0.512 -17.931 1.00 38.81 93 ASN A O 1
ATOM 769 N N . VAL A 1 94 ? 17.650 -0.402 -18.961 1.00 39.03 94 VAL A N 1
ATOM 770 C CA . VAL A 1 94 ? 17.843 -1.486 -17.988 1.00 39.03 94 VAL A CA 1
ATOM 771 C C . VAL A 1 94 ? 18.39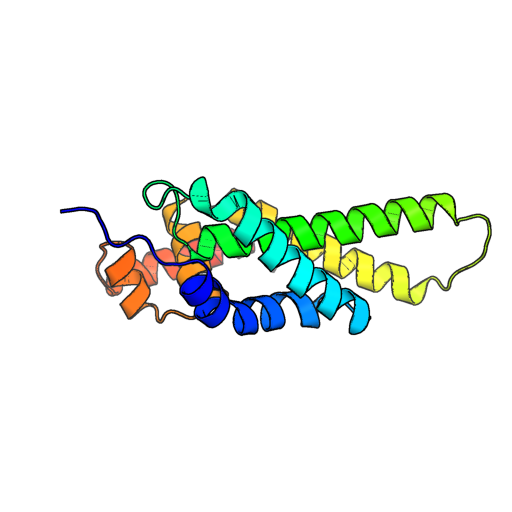0 -0.925 -16.676 1.00 39.03 94 VAL A C 1
ATOM 773 O O . VAL A 1 94 ? 17.965 -1.348 -15.606 1.00 39.03 94 VAL A O 1
ATOM 776 N N . ALA A 1 95 ? 19.283 0.064 -16.749 1.00 33.12 95 ALA A N 1
ATOM 777 C CA . ALA A 1 95 ? 19.875 0.694 -15.574 1.00 33.12 95 ALA A CA 1
ATOM 778 C C . ALA A 1 95 ? 18.845 1.480 -14.741 1.00 33.12 95 ALA A C 1
ATOM 780 O O . ALA A 1 95 ? 18.816 1.334 -13.522 1.00 33.12 95 ALA A O 1
ATOM 781 N N . ASP A 1 96 ? 17.967 2.259 -15.381 1.00 33.78 96 ASP A N 1
ATOM 782 C CA . ASP A 1 96 ? 16.940 3.043 -14.681 1.00 33.78 96 ASP A CA 1
ATOM 783 C C . ASP A 1 96 ? 15.836 2.159 -14.070 1.00 33.78 96 ASP A C 1
ATOM 785 O O . ASP A 1 96 ? 15.382 2.418 -12.950 1.00 33.78 96 ASP A O 1
ATOM 789 N N . ASP A 1 97 ? 15.418 1.092 -14.762 1.00 35.41 97 ASP A N 1
ATOM 790 C CA . ASP A 1 97 ? 14.463 0.116 -14.218 1.00 35.41 97 ASP A CA 1
ATOM 791 C C . ASP A 1 97 ? 15.089 -0.674 -13.043 1.00 35.41 97 ASP A C 1
ATOM 793 O O . ASP A 1 97 ? 14.420 -0.901 -12.030 1.00 35.41 97 ASP A O 1
ATOM 797 N N . LEU A 1 98 ? 16.384 -1.017 -13.121 1.00 34.62 98 LEU A N 1
ATOM 798 C CA . LEU A 1 98 ? 17.128 -1.708 -12.059 1.00 34.62 98 LEU A CA 1
ATOM 799 C C . LEU A 1 98 ? 17.310 -0.827 -10.814 1.00 34.62 98 LEU A C 1
ATOM 801 O O . LEU A 1 98 ? 17.003 -1.266 -9.708 1.00 34.62 98 LEU A O 1
ATOM 805 N N . LEU A 1 99 ? 17.713 0.434 -10.991 1.00 37.22 99 LEU A N 1
ATOM 806 C CA . LEU A 1 99 ? 17.868 1.406 -9.900 1.00 37.22 99 LEU A CA 1
ATOM 807 C C . LEU A 1 99 ? 16.539 1.681 -9.182 1.00 37.22 99 LEU A C 1
ATOM 809 O O . LEU A 1 99 ? 16.490 1.780 -7.955 1.00 37.22 99 LEU A O 1
ATOM 813 N N . ASN A 1 100 ? 15.436 1.771 -9.932 1.00 44.94 100 ASN A N 1
ATOM 814 C CA . ASN A 1 100 ? 14.107 1.928 -9.344 1.00 44.94 100 ASN A CA 1
ATOM 815 C C . ASN A 1 100 ? 13.657 0.671 -8.589 1.00 44.94 100 ASN A C 1
ATOM 817 O O . ASN A 1 100 ? 12.993 0.784 -7.556 1.00 44.94 100 ASN A O 1
ATOM 821 N N . GLN A 1 101 ? 14.003 -0.521 -9.077 1.00 42.03 101 GLN A N 1
ATOM 822 C CA . GLN A 1 101 ? 13.677 -1.774 -8.407 1.00 42.03 101 GLN A CA 1
ATOM 823 C C . GLN A 1 101 ? 14.477 -1.952 -7.111 1.00 42.03 101 GLN A C 1
ATOM 825 O O . GLN A 1 101 ? 13.877 -2.267 -6.083 1.00 42.03 101 GLN A O 1
ATOM 830 N N . GLU A 1 102 ? 15.781 -1.681 -7.135 1.00 48.91 102 GLU A N 1
ATOM 831 C CA . GLU A 1 102 ? 16.649 -1.712 -5.952 1.00 48.91 102 GLU A CA 1
ATOM 832 C C . GLU A 1 102 ? 16.141 -0.744 -4.878 1.00 48.91 102 GLU A C 1
ATOM 834 O O . GLU A 1 102 ? 15.893 -1.154 -3.746 1.00 48.91 102 GLU A O 1
ATOM 839 N N . ALA A 1 103 ? 15.826 0.501 -5.248 1.00 53.47 103 ALA A N 1
ATOM 840 C CA . ALA A 1 103 ? 15.284 1.486 -4.311 1.00 53.47 103 ALA A CA 1
ATOM 841 C C . ALA A 1 103 ? 13.925 1.071 -3.705 1.00 53.47 103 ALA A C 1
ATOM 843 O O . ALA A 1 103 ? 13.606 1.402 -2.557 1.00 53.47 103 ALA A O 1
ATOM 844 N N . LEU A 1 104 ? 13.089 0.355 -4.466 1.00 52.31 104 LEU A N 1
ATOM 845 C CA . LEU A 1 104 ? 11.790 -0.139 -3.996 1.00 52.31 104 LEU A CA 1
ATOM 846 C C . LEU A 1 104 ? 11.910 -1.381 -3.107 1.00 52.31 104 LEU A C 1
ATOM 848 O O . LEU A 1 104 ? 11.120 -1.522 -2.164 1.00 52.31 104 LEU A O 1
ATOM 852 N N . GLU A 1 105 ? 12.858 -2.270 -3.399 1.00 57.81 105 GLU A N 1
ATOM 853 C CA . GLU A 1 105 ? 13.200 -3.414 -2.552 1.00 57.81 105 GLU A CA 1
ATOM 854 C C . GLU A 1 105 ? 13.808 -2.929 -1.231 1.00 57.81 105 GLU A C 1
ATOM 856 O O . GLU A 1 105 ? 13.286 -3.273 -0.171 1.00 57.81 105 GLU A O 1
ATOM 861 N N . GLU A 1 106 ? 14.770 -2.005 -1.277 1.00 64.62 106 GLU A N 1
ATOM 862 C CA . GLU A 1 106 ? 15.365 -1.375 -0.093 1.00 64.62 106 GLU A CA 1
ATOM 863 C C . GLU A 1 106 ? 14.328 -0.672 0.785 1.00 64.62 106 GLU A C 1
ATOM 865 O O . GLU A 1 106 ? 14.313 -0.849 2.005 1.00 64.62 106 GLU A O 1
ATOM 870 N N . LEU A 1 107 ? 13.411 0.098 0.187 1.00 65.12 107 LEU A N 1
ATOM 871 C CA . LEU A 1 107 ? 12.337 0.755 0.935 1.00 65.12 107 LEU A CA 1
ATOM 872 C C . LEU A 1 107 ? 11.438 -0.266 1.634 1.00 65.12 107 LEU A C 1
ATOM 874 O O . LEU A 1 107 ? 10.983 -0.045 2.759 1.00 65.12 107 LEU A O 1
ATOM 87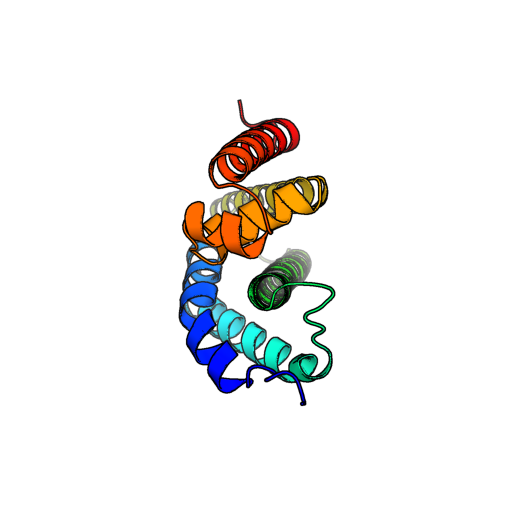8 N N . ALA A 1 108 ? 11.129 -1.367 0.959 1.00 62.00 108 ALA A N 1
ATOM 879 C CA . ALA A 1 108 ? 10.265 -2.381 1.522 1.00 62.00 108 ALA A CA 1
ATOM 880 C C . ALA A 1 108 ? 10.942 -3.166 2.648 1.00 62.00 108 ALA A C 1
ATOM 882 O O . ALA A 1 108 ? 10.320 -3.364 3.693 1.00 62.00 108 ALA A O 1
ATOM 883 N N . ASP A 1 109 ? 12.207 -3.531 2.471 1.00 72.00 109 ASP A N 1
ATOM 884 C CA . ASP A 1 109 ? 13.009 -4.188 3.498 1.00 72.00 109 ASP A CA 1
ATOM 885 C C . ASP A 1 109 ? 13.201 -3.262 4.705 1.00 72.00 109 ASP A C 1
ATOM 887 O O . ASP A 1 109 ? 13.072 -3.686 5.857 1.00 72.00 109 ASP A O 1
ATOM 891 N N . ALA A 1 110 ? 13.409 -1.964 4.469 1.00 71.56 110 ALA A N 1
ATOM 892 C CA . ALA A 1 110 ? 13.467 -0.958 5.523 1.00 71.56 110 ALA A CA 1
ATOM 893 C C . ALA A 1 110 ? 12.131 -0.840 6.281 1.00 71.56 110 ALA A C 1
ATOM 895 O O . ALA A 1 110 ? 12.112 -0.768 7.513 1.00 71.56 110 ALA A O 1
ATOM 896 N N . LEU A 1 111 ? 10.993 -0.868 5.579 1.00 70.56 111 LEU A N 1
ATOM 897 C CA . LEU A 1 111 ? 9.668 -0.870 6.208 1.00 70.56 111 LEU A CA 1
ATOM 898 C C . LEU A 1 111 ? 9.420 -2.141 7.034 1.00 70.56 111 LEU A C 1
ATOM 900 O O . LEU A 1 111 ? 8.811 -2.064 8.105 1.00 70.56 111 LEU A O 1
ATOM 904 N N . GLU A 1 112 ? 9.872 -3.308 6.573 1.00 74.94 112 GLU A N 1
ATOM 905 C CA . GLU A 1 112 ? 9.754 -4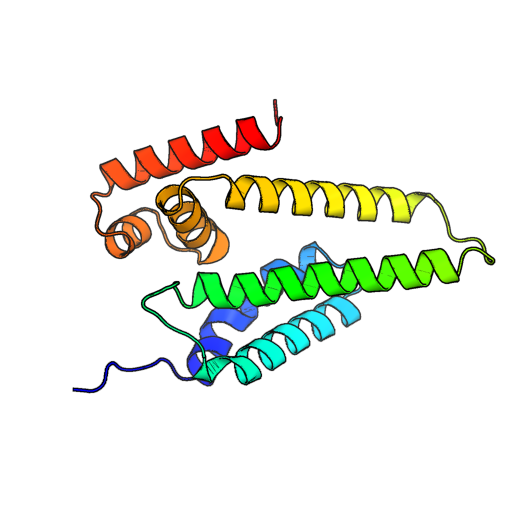.569 7.316 1.00 74.94 112 GLU A CA 1
ATOM 906 C C . GLU A 1 112 ? 10.587 -4.572 8.604 1.00 74.94 112 GLU A C 1
ATOM 908 O O . GLU A 1 112 ? 10.122 -5.087 9.627 1.00 74.94 112 GLU A O 1
ATOM 913 N N . GLN A 1 113 ? 11.749 -3.919 8.584 1.00 80.81 113 GLN A N 1
ATOM 914 C CA . GLN A 1 113 ? 12.633 -3.765 9.741 1.00 80.81 113 GLN A CA 1
ATOM 915 C C . GLN A 1 113 ? 12.139 -2.743 10.777 1.00 80.81 113 GLN A C 1
ATOM 917 O O . GLN A 1 113 ? 12.564 -2.784 11.936 1.00 80.81 113 GLN A O 1
ATOM 922 N N . LEU A 1 114 ? 11.219 -1.843 10.412 1.00 79.06 114 LEU A N 1
ATOM 923 C CA . LEU A 1 114 ? 10.614 -0.938 11.387 1.00 79.06 114 LEU A CA 1
ATOM 924 C C . LEU A 1 114 ? 9.770 -1.698 12.425 1.00 79.06 114 LEU A C 1
ATOM 926 O O . LEU A 1 114 ? 9.049 -2.647 12.087 1.00 79.06 114 LEU A O 1
ATOM 930 N N . PRO A 1 115 ? 9.729 -1.214 13.683 1.00 86.62 115 PRO A N 1
ATOM 931 C CA . PRO A 1 115 ? 8.743 -1.660 14.655 1.00 86.62 115 PRO A CA 1
ATOM 932 C C . PRO A 1 115 ? 7.330 -1.577 14.073 1.00 86.62 115 PRO A C 1
ATOM 934 O O . PRO A 1 115 ? 6.962 -0.578 13.456 1.00 86.62 115 PRO A O 1
ATOM 937 N N . GLN A 1 116 ? 6.508 -2.600 14.317 1.00 76.50 116 GLN A N 1
ATOM 938 C CA . GLN A 1 116 ? 5.179 -2.730 13.706 1.00 76.50 116 GLN A CA 1
ATOM 939 C C . GLN A 1 116 ? 4.343 -1.443 13.799 1.00 76.50 116 GLN A C 1
ATOM 941 O O . GLN A 1 116 ? 3.759 -1.007 12.815 1.00 76.50 116 GLN A O 1
ATOM 946 N N . ARG A 1 117 ? 4.361 -0.777 14.959 1.00 78.62 117 ARG A N 1
ATOM 947 C CA . ARG A 1 117 ? 3.613 0.466 15.193 1.00 78.62 117 ARG A CA 1
ATOM 948 C C . ARG A 1 117 ? 4.094 1.653 14.345 1.00 78.62 117 ARG A C 1
ATOM 950 O O . ARG A 1 117 ? 3.295 2.523 14.012 1.00 78.62 117 ARG A O 1
ATOM 957 N N . GLU A 1 118 ? 5.384 1.702 14.029 1.00 83.94 118 GLU A N 1
ATOM 958 C CA . GLU A 1 118 ? 6.012 2.720 13.179 1.00 83.94 118 GLU A CA 1
ATOM 959 C C . GLU A 1 118 ? 5.698 2.444 11.705 1.00 83.94 118 GLU A C 1
ATOM 961 O O . GLU A 1 118 ? 5.216 3.336 11.005 1.00 83.94 118 GLU A O 1
ATOM 966 N N . ARG A 1 119 ? 5.846 1.185 11.271 1.00 81.25 119 ARG A N 1
ATOM 967 C CA . ARG A 1 119 ? 5.436 0.733 9.934 1.00 81.25 119 ARG A CA 1
ATOM 968 C C . ARG A 1 119 ? 3.958 1.022 9.669 1.00 81.25 119 ARG A C 1
ATOM 970 O O . ARG A 1 119 ? 3.624 1.629 8.653 1.00 81.25 119 ARG A O 1
ATOM 977 N N . ASP A 1 120 ? 3.075 0.636 10.589 1.00 73.88 120 ASP A N 1
ATOM 978 C CA . ASP A 1 120 ? 1.629 0.830 10.448 1.00 73.88 120 ASP A CA 1
ATOM 979 C C . ASP A 1 120 ? 1.273 2.315 10.328 1.00 73.88 120 ASP A C 1
ATOM 981 O O . ASP A 1 120 ? 0.416 2.685 9.525 1.00 73.88 120 ASP A O 1
ATOM 985 N N . LEU A 1 121 ? 1.959 3.187 11.075 1.00 85.19 121 LEU A N 1
ATOM 986 C CA . LEU A 1 121 ? 1.785 4.630 10.955 1.00 85.19 121 LEU A CA 1
ATOM 987 C C . LEU A 1 121 ? 2.159 5.119 9.554 1.00 85.19 121 LEU A C 1
ATOM 989 O O . LEU A 1 121 ? 1.368 5.840 8.945 1.00 85.19 121 LEU A O 1
ATOM 993 N N . ILE A 1 122 ? 3.333 4.739 9.039 1.00 79.94 122 ILE A N 1
ATOM 994 C CA . ILE A 1 122 ? 3.806 5.154 7.708 1.00 79.94 122 ILE A CA 1
ATOM 995 C C . ILE A 1 122 ? 2.839 4.678 6.617 1.00 79.94 122 ILE A C 1
ATOM 997 O O . ILE A 1 122 ? 2.446 5.464 5.754 1.00 79.94 122 ILE A O 1
ATOM 1001 N N . ILE A 1 123 ? 2.372 3.431 6.708 1.00 69.06 123 ILE A N 1
ATOM 1002 C CA . ILE A 1 123 ? 1.375 2.866 5.790 1.00 69.06 123 ILE A CA 1
ATOM 1003 C C . ILE A 1 123 ? 0.054 3.642 5.867 1.00 69.06 123 ILE A C 1
ATOM 1005 O O . ILE A 1 123 ? -0.528 4.019 4.849 1.00 69.06 123 ILE A O 1
ATOM 1009 N N . LEU A 1 124 ? -0.450 3.923 7.065 1.00 62.94 124 LEU A N 1
ATOM 1010 C CA . LEU A 1 124 ? -1.705 4.654 7.215 1.00 62.94 124 LEU A CA 1
ATOM 1011 C C . LEU A 1 124 ? -1.593 6.102 6.717 1.00 62.94 124 LEU A C 1
ATOM 1013 O O . LEU A 1 124 ? -2.506 6.588 6.049 1.00 62.94 124 LEU A O 1
ATOM 1017 N N . HIS A 1 125 ? -0.481 6.777 7.001 1.00 76.12 125 HIS A N 1
ATOM 1018 C CA . HIS A 1 125 ? -0.300 8.177 6.637 1.00 76.12 125 HIS A CA 1
ATOM 1019 C C . HIS A 1 125 ? -0.069 8.360 5.133 1.00 76.12 125 HIS A C 1
ATOM 1021 O O . HIS A 1 125 ? -0.842 9.050 4.472 1.00 76.12 125 HIS A O 1
ATOM 1027 N N . TYR A 1 126 ? 0.956 7.708 4.584 1.00 63.50 126 TYR A N 1
ATOM 1028 C CA . TYR A 1 126 ? 1.391 7.942 3.206 1.00 63.50 126 TYR A CA 1
ATOM 1029 C C . TYR A 1 126 ? 0.650 7.073 2.194 1.00 63.50 126 TYR A C 1
ATOM 1031 O O . TYR A 1 126 ? 0.310 7.547 1.116 1.00 63.50 126 TYR A O 1
ATOM 1039 N N . TYR A 1 127 ? 0.346 5.821 2.545 1.00 55.84 127 TYR A N 1
ATOM 1040 C CA . TYR A 1 127 ? -0.297 4.896 1.608 1.00 55.84 127 TYR A CA 1
ATOM 1041 C C . TYR A 1 127 ? -1.821 4.949 1.711 1.00 55.84 127 TYR A C 1
ATOM 1043 O O . TYR A 1 127 ? -2.523 4.935 0.707 1.00 55.84 127 TYR A O 1
ATOM 1051 N N . SER A 1 128 ? -2.374 5.066 2.921 1.00 50.38 128 SER A N 1
ATOM 1052 C CA . SER A 1 128 ? -3.833 5.168 3.084 1.00 50.38 128 SER A CA 1
ATOM 1053 C C . SER A 1 128 ? -4.353 6.604 2.938 1.00 50.38 128 SER A C 1
ATOM 1055 O O . SER A 1 128 ? -5.570 6.783 2.815 1.00 50.38 128 SER A O 1
ATOM 1057 N N . GLY A 1 129 ? -3.454 7.596 2.903 1.00 51.00 129 GLY A N 1
ATOM 1058 C CA . GLY A 1 129 ? -3.762 9.021 2.761 1.00 51.00 129 GLY A CA 1
ATOM 1059 C C . GLY A 1 129 ? -4.391 9.650 4.005 1.00 51.00 129 GLY A C 1
ATOM 1060 O O . GLY A 1 129 ? -5.034 10.690 3.900 1.00 51.00 129 GLY A O 1
ATOM 1061 N N . LEU A 1 130 ? -4.274 9.005 5.171 1.00 60.31 130 LEU A N 1
ATOM 1062 C CA . LEU A 1 130 ? -4.835 9.530 6.414 1.00 60.31 130 LEU A CA 1
ATOM 1063 C C . LEU A 1 130 ? -3.957 10.651 6.963 1.00 60.31 130 LEU A C 1
ATOM 1065 O O . LEU A 1 130 ? -2.732 10.570 6.955 1.00 60.31 130 LEU A O 1
ATOM 1069 N N . THR A 1 131 ? -4.572 11.674 7.537 1.00 70.50 131 THR A N 1
ATOM 1070 C CA . THR A 1 131 ? -3.858 12.679 8.324 1.00 70.50 131 THR A CA 1
ATOM 1071 C C . THR A 1 131 ? -3.292 12.055 9.599 1.00 70.50 131 THR A C 1
ATOM 1073 O O . THR A 1 131 ? -3.872 11.133 10.171 1.00 70.50 131 THR A O 1
ATOM 1076 N N . LEU A 1 132 ? -2.202 12.606 10.138 1.00 68.75 132 LEU A N 1
ATOM 1077 C CA . LEU A 1 132 ? -1.638 12.136 11.412 1.00 68.75 132 LEU A CA 1
ATOM 1078 C C . LEU A 1 132 ? -2.651 12.173 12.576 1.00 68.75 132 LEU A C 1
ATOM 1080 O O . LEU A 1 132 ? -2.522 11.407 13.526 1.00 68.75 132 LEU A O 1
ATOM 1084 N N . LYS A 1 133 ? -3.685 13.026 12.512 1.00 72.81 133 LYS A N 1
ATOM 1085 C CA . LYS A 1 133 ? -4.791 13.019 13.485 1.00 72.81 133 LYS A CA 1
ATOM 1086 C C . LYS A 1 133 ? -5.647 11.758 13.358 1.00 72.81 133 LYS A C 1
ATOM 1088 O O . LYS A 1 133 ? -5.938 11.120 14.364 1.00 72.81 133 LYS A O 1
ATOM 1093 N N . GLU A 1 134 ? -6.016 11.380 12.140 1.00 59.81 134 GLU A N 1
ATOM 1094 C CA . GLU A 1 134 ? -6.789 10.162 11.873 1.00 59.81 134 GLU A CA 1
ATOM 1095 C C . GLU A 1 134 ? -5.975 8.899 12.172 1.00 59.81 134 GLU A C 1
ATOM 1097 O O . GLU A 1 134 ? -6.508 7.935 12.725 1.00 59.81 134 GLU A O 1
ATOM 1102 N N . VAL A 1 135 ? -4.669 8.918 11.885 1.00 71.12 135 VAL A N 1
ATOM 1103 C CA . VAL A 1 135 ? -3.756 7.826 12.249 1.00 71.12 135 VAL A CA 1
ATOM 1104 C C . VAL A 1 135 ? -3.642 7.681 13.767 1.00 71.12 135 VAL A C 1
ATOM 1106 O O . VAL A 1 135 ? -3.716 6.563 14.272 1.00 71.12 135 VAL A O 1
ATOM 1109 N N . ALA A 1 136 ? -3.545 8.789 14.509 1.00 80.38 136 ALA A N 1
ATOM 1110 C CA . ALA A 1 136 ? -3.512 8.764 15.971 1.00 80.38 136 ALA A CA 1
ATOM 1111 C C . ALA A 1 136 ? -4.758 8.083 16.560 1.00 80.38 136 ALA A C 1
ATOM 1113 O O . ALA A 1 136 ? -4.641 7.224 17.436 1.00 80.38 136 ALA A O 1
ATOM 1114 N N . VAL A 1 137 ? -5.940 8.408 16.023 1.00 81.75 137 VAL A N 1
ATOM 1115 C CA . VAL A 1 137 ? -7.206 7.765 16.406 1.00 81.75 137 VAL A CA 1
ATOM 1116 C C . VAL A 1 137 ? -7.183 6.271 16.070 1.00 81.75 137 VAL A C 1
ATOM 1118 O O . VAL A 1 137 ? -7.498 5.456 16.936 1.00 81.75 137 VAL A O 1
ATOM 1121 N N . LYS A 1 138 ? -6.766 5.892 14.851 1.00 74.75 138 LYS A N 1
ATOM 1122 C CA . LYS A 1 138 ? -6.708 4.481 14.427 1.00 74.75 138 LYS A CA 1
ATOM 1123 C C . LYS A 1 138 ? -5.721 3.631 15.223 1.00 74.75 138 LYS A C 1
ATOM 1125 O O . LYS A 1 138 ? -5.990 2.457 15.437 1.00 74.75 138 LYS A O 1
ATOM 1130 N N . LEU A 1 139 ? -4.593 4.200 15.638 1.00 80.94 139 LEU A N 1
ATOM 1131 C CA . LEU A 1 139 ? -3.548 3.501 16.394 1.00 80.94 139 LEU A CA 1
ATOM 1132 C C . LEU A 1 139 ? -3.672 3.700 17.915 1.00 80.94 139 LEU A C 1
ATOM 1134 O O . LEU A 1 139 ? -2.705 3.464 18.652 1.00 80.94 139 LEU A O 1
ATOM 1138 N N . HIS A 1 140 ? -4.844 4.162 18.370 1.00 87.81 140 HIS A N 1
ATOM 1139 C CA . HIS A 1 140 ? -5.197 4.376 19.773 1.00 87.81 140 HIS A CA 1
ATOM 1140 C C . HIS A 1 140 ? -4.106 5.123 20.554 1.00 87.81 140 HIS A C 1
ATOM 1142 O O . HIS A 1 140 ? -3.642 4.687 21.610 1.00 87.81 140 HIS A O 1
ATOM 1148 N N . MET A 1 141 ? -3.649 6.248 20.004 1.00 89.00 141 MET A N 1
ATOM 1149 C CA . MET A 1 141 ? -2.635 7.092 20.627 1.00 89.00 141 MET A CA 1
ATOM 1150 C C . MET A 1 141 ? -2.999 8.570 20.560 1.00 89.00 141 MET A C 1
ATOM 1152 O O . MET A 1 141 ? -3.810 9.001 19.746 1.00 89.00 141 MET A O 1
ATOM 1156 N N . SER A 1 142 ? -2.374 9.374 21.420 1.00 93.75 142 SER A N 1
ATOM 1157 C CA . SER A 1 142 ? -2.526 10.824 21.334 1.00 93.75 142 SER A CA 1
ATOM 1158 C C . SER A 1 142 ? -1.894 11.358 20.047 1.00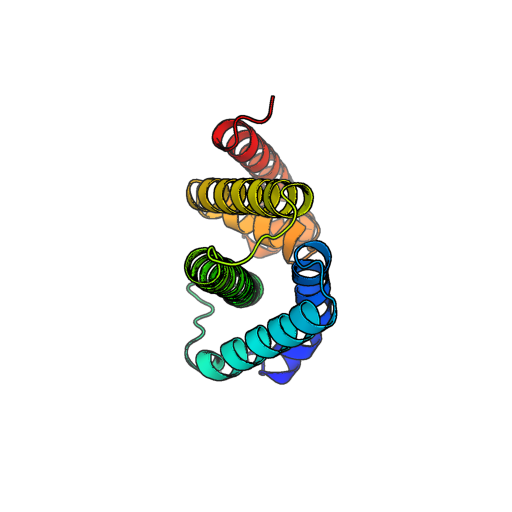 93.75 142 SER A C 1
ATOM 1160 O O . SER A 1 142 ? -0.909 10.814 19.544 1.00 93.75 142 SER A O 1
ATOM 1162 N N . TYR A 1 143 ? -2.419 12.472 19.533 1.00 87.56 143 TYR A N 1
ATOM 1163 C CA . TYR A 1 143 ? -1.850 13.136 18.357 1.00 87.56 143 TYR A CA 1
ATOM 1164 C C . TYR A 1 143 ? -0.377 13.529 18.562 1.00 87.56 143 TYR A C 1
ATOM 1166 O O . TYR A 1 143 ? 0.440 13.416 17.649 1.00 87.56 143 TYR A O 1
ATOM 1174 N N . SER A 1 144 ? -0.018 13.945 19.779 1.00 86.50 144 SER A N 1
ATOM 1175 C CA . SER A 1 144 ? 1.368 14.250 20.143 1.00 86.50 144 SER A CA 1
ATOM 1176 C C . SER A 1 144 ? 2.267 13.016 20.058 1.00 86.50 144 SER A C 1
ATOM 1178 O O . SER A 1 144 ? 3.340 13.102 19.471 1.00 86.50 144 SER A O 1
ATOM 1180 N N . ASN A 1 145 ? 1.812 11.863 20.562 1.00 87.31 145 ASN A N 1
ATOM 1181 C CA . ASN A 1 145 ? 2.554 10.607 20.444 1.00 87.31 145 ASN A CA 1
ATOM 1182 C C . ASN A 1 145 ? 2.673 10.160 18.976 1.00 87.31 145 ASN A C 1
ATOM 1184 O O . ASN A 1 145 ? 3.753 9.790 18.533 1.00 87.31 145 ASN A O 1
ATOM 1188 N N . CYS A 1 146 ? 1.605 10.295 18.184 1.00 85.88 146 CYS A N 1
ATOM 1189 C CA . CYS A 1 146 ? 1.624 9.964 16.756 1.00 85.88 146 CYS A CA 1
ATOM 1190 C C . CYS A 1 146 ? 2.693 10.750 15.989 1.00 85.88 146 CYS A C 1
ATOM 1192 O O . CYS A 1 146 ? 3.397 10.177 15.167 1.00 85.88 146 CYS A O 1
ATOM 1194 N N . LYS A 1 147 ? 2.873 12.042 16.286 1.00 80.88 147 LYS A N 1
ATOM 1195 C CA . LYS A 1 147 ? 3.951 12.843 15.683 1.00 80.88 147 LYS A CA 1
ATOM 1196 C C . LYS A 1 147 ? 5.345 12.354 16.082 1.00 80.88 147 LYS A C 1
ATOM 1198 O O . LYS A 1 147 ? 6.249 12.381 15.255 1.00 80.88 147 LYS A O 1
ATOM 1203 N N . LEU A 1 148 ? 5.538 11.907 17.323 1.00 89.12 148 LEU A N 1
ATOM 1204 C CA . LEU A 1 148 ? 6.824 11.354 17.765 1.00 89.12 148 LEU A CA 1
ATOM 1205 C C . LEU A 1 148 ? 7.132 10.030 17.059 1.00 89.12 148 LEU A C 1
ATOM 1207 O O . LEU A 1 148 ? 8.224 9.867 16.522 1.00 89.12 148 LEU A O 1
ATOM 1211 N N . VAL A 1 149 ? 6.154 9.123 17.001 1.00 83.62 149 VAL A N 1
ATOM 1212 C CA . VAL A 1 149 ? 6.280 7.835 16.300 1.00 83.62 149 VAL A CA 1
ATOM 1213 C C . VAL A 1 149 ? 6.522 8.053 14.804 1.00 83.62 149 VAL A C 1
ATOM 1215 O O . VAL A 1 149 ? 7.361 7.374 14.228 1.00 83.62 149 VAL A O 1
ATOM 1218 N N . HIS A 1 150 ? 5.853 9.031 14.185 1.00 88.25 150 HIS A N 1
ATOM 1219 C CA . HIS A 1 150 ? 6.058 9.395 12.779 1.00 88.25 150 HIS A CA 1
ATOM 1220 C C . HIS A 1 150 ? 7.490 9.853 12.498 1.00 88.25 150 HIS A C 1
ATOM 1222 O O . HIS A 1 150 ? 8.141 9.299 11.618 1.00 88.25 150 HIS A O 1
ATOM 1228 N N . ASN A 1 151 ? 8.007 10.801 13.284 1.00 81.38 151 ASN A N 1
ATOM 1229 C CA . ASN A 1 151 ? 9.386 11.269 13.129 1.00 81.38 151 ASN A CA 1
ATOM 1230 C C . ASN A 1 151 ? 10.400 10.142 13.360 1.00 81.38 151 ASN A C 1
ATOM 1232 O O . ASN A 1 151 ? 11.361 10.018 12.606 1.00 81.38 151 ASN A O 1
ATOM 1236 N N . LYS A 1 152 ? 10.165 9.291 14.366 1.00 85.44 152 LYS A N 1
ATOM 1237 C CA . LYS A 1 152 ? 11.021 8.137 14.649 1.00 85.44 152 LYS A CA 1
ATOM 1238 C C . LYS A 1 152 ? 11.030 7.135 13.490 1.00 85.44 152 LYS A C 1
ATOM 1240 O O . LYS A 1 152 ? 12.101 6.692 13.095 1.00 85.44 152 LYS A O 1
ATOM 1245 N N . ALA A 1 153 ? 9.864 6.849 12.913 1.00 83.81 153 ALA A N 1
ATOM 1246 C CA . ALA A 1 153 ? 9.734 5.970 11.758 1.00 83.81 153 ALA A CA 1
ATOM 1247 C C . ALA A 1 153 ? 10.495 6.518 10.539 1.00 83.81 153 ALA A C 1
ATOM 1249 O O . ALA A 1 153 ? 11.216 5.773 9.885 1.00 83.81 153 ALA A O 1
ATOM 1250 N N . LEU A 1 154 ? 10.393 7.826 10.264 1.00 81.38 154 LEU A N 1
ATOM 1251 C CA . LEU A 1 154 ? 11.139 8.468 9.174 1.00 81.38 154 LEU A CA 1
ATOM 1252 C C . LEU A 1 154 ? 12.657 8.428 9.398 1.00 81.38 154 LEU A C 1
ATOM 1254 O O . LEU A 1 154 ? 13.400 8.158 8.459 1.00 81.38 154 LEU A O 1
ATOM 1258 N N . MET A 1 155 ? 13.120 8.658 10.631 1.00 82.31 155 MET A N 1
ATOM 1259 C CA . MET A 1 155 ? 14.540 8.517 10.975 1.00 82.31 155 MET A CA 1
ATOM 1260 C C . MET A 1 155 ? 15.021 7.075 10.793 1.00 82.31 155 MET A C 1
ATOM 1262 O O . MET A 1 155 ? 16.076 6.862 10.206 1.00 82.31 155 MET A O 1
ATOM 1266 N N . GLY A 1 156 ? 14.232 6.094 11.243 1.00 80.62 156 GLY A N 1
ATOM 1267 C CA . GLY A 1 156 ? 14.533 4.676 11.062 1.00 80.62 156 GLY A CA 1
ATOM 1268 C C . GLY A 1 156 ? 14.667 4.297 9.589 1.00 80.62 156 GLY A C 1
ATOM 1269 O O . GLY A 1 156 ? 15.659 3.682 9.215 1.00 80.62 156 GLY A O 1
ATOM 1270 N N . LEU A 1 157 ? 13.726 4.732 8.742 1.00 77.50 157 LEU A N 1
ATOM 1271 C CA . LEU A 1 157 ? 13.802 4.507 7.293 1.00 77.50 157 LEU A CA 1
ATOM 1272 C C . LEU A 1 157 ? 15.043 5.152 6.680 1.00 77.50 157 LEU A C 1
ATOM 1274 O O . LEU A 1 157 ? 15.738 4.499 5.913 1.00 77.50 157 LEU A O 1
ATOM 1278 N N . ARG A 1 158 ? 15.363 6.395 7.062 1.00 78.00 158 ARG A N 1
ATOM 1279 C CA . ARG A 1 158 ? 16.560 7.087 6.568 1.00 78.00 158 ARG A CA 1
ATOM 1280 C C . ARG A 1 158 ? 17.840 6.314 6.887 1.00 78.00 158 ARG A C 1
ATOM 1282 O O . ARG A 1 158 ? 18.683 6.149 6.014 1.00 78.00 158 ARG A O 1
ATOM 1289 N N . THR A 1 159 ? 17.971 5.825 8.120 1.00 85.00 159 THR A N 1
ATOM 1290 C CA . THR A 1 159 ? 19.135 5.033 8.542 1.00 85.00 159 THR A CA 1
ATOM 1291 C C . THR A 1 159 ? 19.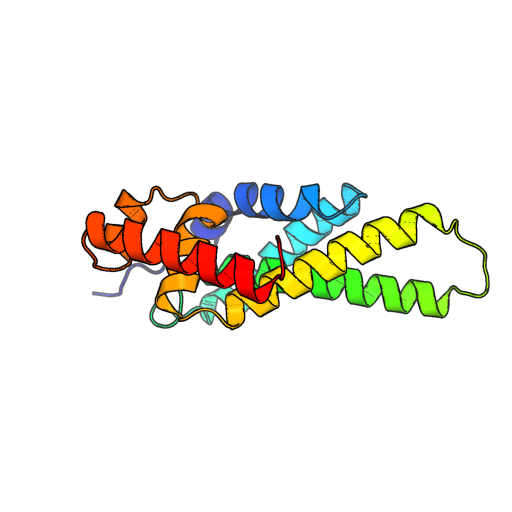204 3.687 7.825 1.00 85.00 159 THR A C 1
ATOM 1293 O O . THR A 1 159 ? 20.281 3.289 7.395 1.00 85.00 159 THR A O 1
ATOM 1296 N N . LEU A 1 160 ? 18.073 2.992 7.683 1.00 80.94 160 LEU A N 1
ATOM 1297 C CA . LEU A 1 160 ? 18.014 1.675 7.041 1.00 80.94 160 LEU A CA 1
ATOM 1298 C C . LEU A 1 160 ? 18.306 1.738 5.538 1.00 80.94 160 LEU A C 1
ATOM 1300 O O . LEU A 1 160 ? 18.932 0.828 5.009 1.00 80.94 160 LEU A O 1
ATOM 1304 N N . MET A 1 161 ? 17.891 2.819 4.878 1.00 77.38 161 MET A N 1
ATOM 1305 C CA . MET A 1 161 ? 18.094 3.035 3.443 1.00 77.38 161 MET A CA 1
ATOM 1306 C C . MET A 1 161 ? 19.387 3.799 3.115 1.00 77.38 161 MET A C 1
ATOM 1308 O O . MET A 1 161 ? 19.611 4.129 1.960 1.00 77.38 161 MET A O 1
ATOM 1312 N N . GLN A 1 162 ? 20.221 4.127 4.112 1.00 75.75 162 GLN A N 1
ATOM 1313 C CA . GLN A 1 162 ? 21.481 4.869 3.925 1.00 75.75 162 GLN A CA 1
ATOM 1314 C C . GLN A 1 162 ? 21.320 6.190 3.138 1.00 75.75 162 GLN A C 1
ATOM 1316 O O . GLN A 1 162 ? 22.213 6.608 2.407 1.00 75.75 162 GLN A O 1
ATOM 1321 N N . ILE A 1 163 ? 20.171 6.860 3.285 1.00 60.22 163 ILE A N 1
ATOM 1322 C CA . ILE A 1 163 ? 19.887 8.124 2.594 1.00 60.22 163 ILE A CA 1
ATOM 1323 C C . ILE A 1 163 ? 20.479 9.273 3.423 1.00 60.22 163 ILE A C 1
ATOM 1325 O O . ILE A 1 163 ? 19.927 9.633 4.469 1.00 60.22 163 ILE A O 1
ATOM 1329 N N . ASP A 1 164 ? 21.599 9.837 2.967 1.00 42.81 164 ASP A N 1
ATOM 1330 C CA . ASP A 1 164 ? 22.315 10.939 3.637 1.00 42.81 164 ASP A CA 1
ATOM 1331 C C . ASP A 1 164 ? 21.538 12.257 3.755 1.00 42.81 164 ASP A C 1
ATOM 1333 O O . ASP A 1 164 ? 20.508 12.493 3.076 1.00 42.81 164 ASP A O 1
#

pLDDT: mean 72.46, std 17.29, range [31.66, 97.56]

Foldseek 3Di:
DDDPQDDLVNLCVLCLVLLLVVQVVLDPDPVVSVVLSVVLSVVCVVCVVVDDCVVDHSLVVSVVSSLVSSVVVVVVVVVVVVVVVVDDDDPVVVVVNVVSVVLSVLLVVLLVPDDPLLSNLCSCVVRSVDDLCVSCVVSVHDSVVSVVSPVVSVVSSCVSSVPD

Sequence (164 aa):
MAAVKMTYDEVYEKYADKVKGYIYPKVTNRADAEDLHSAVFIKVYQKFDTFDQSKASVSTWVYTIARNTVIDYFRARRIHEEVQEDSAISEDNVADDLLNQEALEELADALEQLPQRERDLIILHYYSGLTLKEVAVKLHMSYSNCKLVHNKALMGLRTLMQID

Secondary structure (DSSP, 8-state):
----PPPHHHHHHHHHHHHHHHHGGG-SSHHHHHHHHHHHHHHHHHHGGG--TTTS-HHHHHHHHHHHHHHHHHHHHHHHHHHHTTS---HHHHHHHHHHHHHHHHHHHHHHHS-HHHHHHHIIIIIS---HHHHHHHTT--HHHHHHHHHHHHHHHHHHTT--